Protein AF-A0A967HHX7-F1 (afdb_monomer_lite)

Secondary structure (DSSP, 8-state):
--HHHHHHHTT-------S-TTSHHHHHHHHSPP-----------GGGHHHHHHHHHHHHHHHHHHHHHTT--GGG--------B--TT-SS-B-

Radius of gyration: 21.11 Å; chains: 1; bounding box: 44×31×55 Å

pLDDT: mean 91.85, std 4.45, range [67.19, 97.0]

Structure (mmCIF, N/CA/C/O backbone):
data_AF-A0A967HHX7-F1
#
_entry.id   AF-A0A967HHX7-F1
#
loop_
_atom_site.group_PDB
_atom_site.id
_atom_site.type_symbol
_atom_site.label_atom_id
_atom_site.label_alt_id
_atom_site.label_comp_id
_atom_site.label_asym_id
_atom_site.label_entity_id
_atom_site.label_seq_id
_atom_site.pdbx_PDB_ins_code
_atom_site.Cartn_x
_atom_site.Cartn_y
_atom_site.Cartn_z
_atom_site.occupancy
_atom_site.B_iso_or_equiv
_atom_site.auth_seq_id
_atom_site.auth_comp_id
_atom_site.auth_asym_id
_atom_site.auth_atom_id
_atom_site.pdbx_PDB_model_num
ATOM 1 N N . LEU A 1 1 ? -13.422 10.223 26.405 1.00 67.19 1 LEU A N 1
ATOM 2 C CA . LEU A 1 1 ? -14.355 11.160 27.074 1.00 67.19 1 LEU A CA 1
ATOM 3 C C . LEU A 1 1 ? -15.412 11.733 26.117 1.00 67.19 1 LEU A C 1
ATOM 5 O O . LEU A 1 1 ? -16.576 11.699 26.474 1.00 67.19 1 LEU A O 1
ATOM 9 N N . HIS A 1 2 ? -15.060 12.169 24.897 1.00 90.62 2 HIS A N 1
ATOM 10 C CA . HIS A 1 2 ? -16.014 12.809 23.958 1.00 90.62 2 HIS A CA 1
ATOM 11 C C . HIS A 1 2 ? -16.672 11.881 22.915 1.00 90.62 2 HIS A C 1
ATOM 13 O O . HIS A 1 2 ? -17.515 12.322 22.138 1.00 90.62 2 HIS A O 1
ATOM 19 N N . ALA A 1 3 ? -16.303 10.595 22.875 1.00 89.62 3 ALA A N 1
ATOM 20 C CA . ALA A 1 3 ? -16.700 9.684 21.794 1.00 89.62 3 ALA A CA 1
ATOM 21 C C . ALA A 1 3 ? -18.222 9.461 21.687 1.00 89.62 3 ALA A C 1
ATOM 23 O O . ALA A 1 3 ? -18.750 9.417 20.582 1.00 89.62 3 ALA A O 1
ATOM 24 N N . VAL A 1 4 ? -18.932 9.358 22.817 1.00 92.94 4 VAL A N 1
ATOM 25 C CA . VAL A 1 4 ? -20.390 9.116 22.841 1.00 92.94 4 VAL A CA 1
ATOM 26 C C . VAL A 1 4 ? -21.170 10.322 22.318 1.00 92.94 4 VAL A C 1
ATOM 28 O O . VAL A 1 4 ? -22.094 10.167 21.523 1.00 92.94 4 VAL A O 1
ATOM 31 N N . GLU A 1 5 ? -20.777 11.529 22.727 1.00 94.00 5 GLU A N 1
ATOM 32 C CA . GLU A 1 5 ? -21.407 12.764 22.257 1.00 94.00 5 GLU A CA 1
ATOM 33 C C . GLU A 1 5 ? -21.212 12.942 20.746 1.00 94.00 5 GLU A C 1
ATOM 35 O O . GLU A 1 5 ? -22.163 13.248 20.026 1.00 94.00 5 GLU A O 1
ATOM 40 N N . LEU A 1 6 ? -19.995 12.685 20.258 1.00 93.81 6 LEU A N 1
ATOM 41 C CA . LEU A 1 6 ? -19.687 12.734 18.833 1.00 93.81 6 LEU A CA 1
ATOM 42 C C . LEU A 1 6 ? -20.493 11.694 18.042 1.00 93.81 6 LEU A C 1
ATOM 44 O O . LEU A 1 6 ? -21.076 12.030 17.015 1.00 93.81 6 LEU A O 1
ATOM 48 N N . ALA A 1 7 ? -20.577 10.456 18.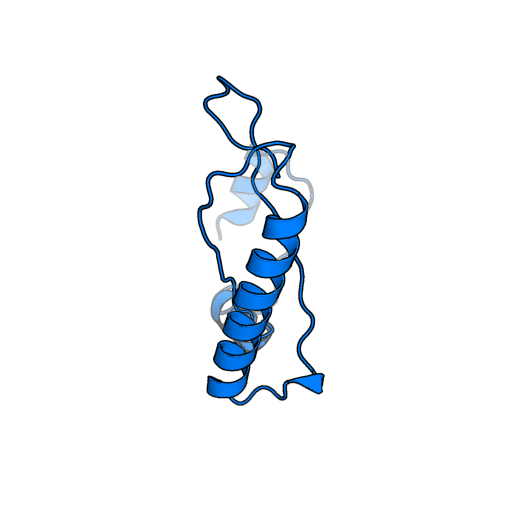537 1.00 95.00 7 ALA A N 1
ATOM 49 C CA . ALA A 1 7 ? -21.333 9.389 17.886 1.00 95.00 7 ALA A CA 1
ATOM 50 C C . ALA A 1 7 ? -22.817 9.738 17.725 1.00 95.00 7 ALA A C 1
ATOM 52 O O . ALA A 1 7 ? -23.374 9.547 16.647 1.00 95.00 7 ALA A O 1
ATOM 53 N N . SER A 1 8 ? -23.429 10.317 18.762 1.00 93.94 8 SER A N 1
ATOM 54 C CA . SER A 1 8 ? -24.824 10.767 18.726 1.00 93.94 8 SER A CA 1
ATOM 55 C C . SER A 1 8 ? -25.060 11.822 17.638 1.00 93.94 8 SER A C 1
ATOM 57 O O . SER A 1 8 ? -25.974 11.685 16.827 1.00 93.94 8 SER A O 1
ATOM 59 N N . ARG A 1 9 ? -24.182 12.833 17.544 1.00 95.56 9 ARG A N 1
ATOM 60 C CA . ARG A 1 9 ? -24.275 13.888 16.516 1.00 95.56 9 ARG A CA 1
ATOM 61 C C . ARG A 1 9 ? -24.077 13.363 15.091 1.00 95.56 9 ARG A C 1
ATOM 63 O O . ARG A 1 9 ? -24.609 13.950 14.156 1.00 95.56 9 ARG A O 1
ATOM 70 N N . LEU A 1 10 ? -23.312 12.283 14.930 1.00 96.06 10 LEU A N 1
ATOM 71 C CA . LEU A 1 10 ? -23.022 11.658 13.637 1.00 96.06 10 LEU A CA 1
ATOM 72 C C . LEU A 1 10 ? -24.001 10.530 13.264 1.00 96.06 10 LEU A C 1
ATOM 74 O O . LEU A 1 10 ? -23.853 9.937 12.200 1.00 96.06 10 LEU A O 1
ATOM 78 N N . GLY A 1 11 ? -24.977 10.201 14.120 1.00 95.88 11 GLY A N 1
ATOM 79 C CA . GLY A 1 11 ? -25.890 9.075 13.887 1.00 95.88 11 GLY A CA 1
ATOM 80 C C . GLY A 1 11 ? -25.209 7.699 13.942 1.00 95.88 11 GLY A C 1
ATOM 81 O O . GLY A 1 11 ? -25.716 6.730 13.381 1.00 95.88 11 GLY A O 1
ATOM 82 N N . VAL A 1 12 ? -24.055 7.595 14.607 1.00 97.00 12 VAL A N 1
ATOM 83 C CA . VAL A 1 12 ? -23.301 6.345 14.760 1.00 97.00 12 VAL A CA 1
ATOM 84 C C . VAL A 1 12 ? -23.900 5.521 15.899 1.00 97.00 12 VAL A C 1
ATOM 86 O O . VAL A 1 12 ? -23.934 5.955 17.048 1.00 97.00 12 VAL A O 1
ATOM 89 N N . SER A 1 13 ? -24.340 4.301 15.593 1.00 94.62 13 SER A N 1
ATOM 90 C CA . SER A 1 13 ? -25.020 3.409 16.545 1.00 94.62 13 SER A CA 1
ATOM 91 C C . SER A 1 13 ? -24.086 2.499 17.347 1.00 94.62 13 SER A C 1
ATOM 93 O O . SER A 1 13 ? -24.514 1.879 18.321 1.00 94.62 13 SER A O 1
ATOM 95 N N . ARG A 1 14 ? -22.811 2.394 16.955 1.00 94.50 14 ARG A N 1
ATOM 96 C CA . ARG A 1 14 ? -21.827 1.525 17.607 1.00 94.50 14 ARG A CA 1
ATOM 97 C C . ARG A 1 14 ? -20.464 2.200 17.688 1.00 94.50 14 ARG A C 1
ATOM 99 O O . ARG A 1 14 ? -19.946 2.693 16.693 1.00 94.50 14 ARG A O 1
ATOM 106 N N . LEU A 1 15 ? -19.866 2.137 18.873 1.00 92.88 15 LEU A N 1
ATOM 107 C CA . LEU A 1 15 ? -18.493 2.548 19.141 1.00 92.88 15 LEU A CA 1
ATOM 108 C C . LEU A 1 15 ? -17.666 1.328 19.545 1.00 92.88 15 LEU A C 1
ATOM 110 O O . LEU A 1 15 ? -18.121 0.514 20.347 1.00 92.88 15 LEU A O 1
ATOM 114 N N . LEU A 1 16 ? -16.451 1.221 19.009 1.00 92.88 16 LEU A N 1
ATOM 115 C CA . LEU A 1 16 ? -15.459 0.237 19.431 1.00 92.88 16 LEU A CA 1
ATOM 116 C C . LEU A 1 16 ? -14.335 0.975 20.159 1.00 92.88 16 LEU A C 1
ATOM 118 O O . LEU A 1 16 ? -13.672 1.829 19.575 1.00 92.88 16 LEU A O 1
ATOM 122 N N . VAL A 1 17 ? -14.163 0.676 21.447 1.00 92.25 17 VAL A N 1
ATOM 123 C CA . VAL A 1 17 ? -13.142 1.290 22.305 1.00 92.25 17 VAL A CA 1
ATOM 124 C C . VAL A 1 17 ? -12.167 0.190 22.724 1.00 92.25 17 VAL A C 1
ATOM 126 O O . VAL A 1 17 ? -12.588 -0.727 23.431 1.00 92.25 17 VAL A O 1
ATOM 129 N N . PRO A 1 18 ? -10.899 0.224 22.277 1.00 90.56 18 PRO A N 1
ATOM 130 C CA . PRO A 1 18 ? -9.905 -0.751 22.711 1.00 90.56 18 PRO A CA 1
ATOM 131 C C . PRO A 1 18 ? -9.563 -0.549 24.200 1.00 90.56 18 PRO A C 1
ATOM 133 O O . PRO A 1 18 ? -9.763 0.556 24.708 1.00 90.56 18 PRO A O 1
ATOM 136 N N . PRO A 1 19 ? -9.037 -1.575 24.897 1.00 89.81 19 PRO A N 1
ATOM 137 C CA . PRO A 1 19 ? -8.691 -1.489 26.320 1.00 89.81 19 PRO A CA 1
ATOM 138 C C . PRO A 1 19 ? -7.743 -0.330 26.659 1.00 89.81 19 PRO A C 1
ATOM 140 O O . PRO A 1 19 ? -7.972 0.377 27.638 1.00 89.81 19 PRO A O 1
ATOM 143 N N . ASP A 1 20 ? -6.751 -0.078 25.796 1.00 89.81 20 ASP A N 1
ATOM 144 C CA . ASP A 1 20 ? -5.726 0.954 25.985 1.00 89.81 20 ASP A CA 1
ATOM 145 C C . ASP A 1 20 ? -5.769 2.008 24.859 1.00 89.81 20 ASP A C 1
ATOM 147 O O . ASP A 1 20 ? -4.887 2.075 23.996 1.00 89.81 20 ASP A O 1
ATOM 151 N N . PRO A 1 21 ? -6.797 2.876 24.823 1.00 85.19 21 PRO A N 1
ATOM 152 C CA . PRO A 1 21 ? -7.020 3.786 23.699 1.00 85.19 21 PRO A CA 1
ATOM 153 C C . PRO A 1 21 ? -5.944 4.875 23.575 1.00 85.19 21 PRO A C 1
ATOM 155 O O . PRO A 1 21 ? -5.783 5.450 22.503 1.00 85.19 21 PRO A O 1
ATOM 158 N N . GLY A 1 22 ? -5.197 5.155 24.649 1.00 91.44 22 GLY A N 1
ATOM 159 C CA . GLY A 1 22 ? -4.125 6.154 24.656 1.00 91.44 22 GLY A CA 1
ATOM 160 C C . GLY A 1 22 ? -2.830 5.711 23.968 1.00 91.44 22 GLY A C 1
ATOM 161 O O . GLY A 1 22 ? -2.033 6.565 23.596 1.00 91.44 22 GLY A O 1
ATOM 162 N N . VAL A 1 23 ? -2.617 4.404 23.777 1.00 93.81 23 VAL A N 1
ATOM 163 C CA . VAL A 1 23 ? -1.376 3.847 23.192 1.00 93.81 23 VAL A CA 1
ATOM 164 C C . VAL A 1 23 ? -1.603 3.162 21.846 1.00 93.81 23 VAL A C 1
ATOM 166 O O . VAL A 1 23 ? -0.677 2.583 21.280 1.00 93.81 23 VAL A O 1
ATOM 169 N N . LEU A 1 24 ? -2.821 3.247 21.304 1.00 91.69 24 LEU A N 1
ATOM 170 C CA . LEU A 1 24 ? -3.214 2.532 20.092 1.00 91.69 24 LEU A CA 1
ATOM 171 C C . LEU A 1 24 ? -2.290 2.823 18.897 1.00 91.69 24 LEU A C 1
ATOM 173 O O . LEU A 1 24 ? -1.974 1.909 18.144 1.00 91.69 24 LEU A O 1
ATOM 177 N N . SER A 1 25 ? -1.803 4.058 18.743 1.00 92.56 25 SER A N 1
ATOM 178 C CA . SER A 1 25 ? -0.881 4.417 17.655 1.00 92.56 25 SER A CA 1
ATOM 179 C C . SER A 1 25 ? 0.480 3.726 17.775 1.00 92.56 25 SER A C 1
ATOM 181 O O . SER A 1 25 ? 1.024 3.263 16.776 1.00 92.56 25 SER A O 1
ATOM 183 N N . ALA A 1 26 ? 1.020 3.621 18.993 1.00 93.94 26 ALA A N 1
ATOM 184 C CA . ALA A 1 26 ? 2.274 2.909 19.236 1.00 93.94 26 ALA A CA 1
ATOM 185 C C . ALA A 1 26 ? 2.101 1.405 19.000 1.00 93.94 26 ALA A C 1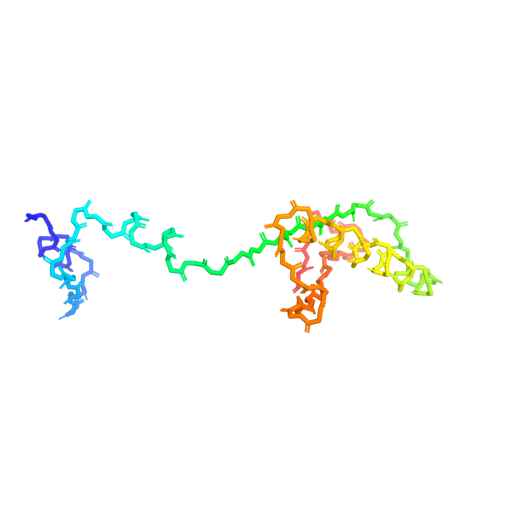
ATOM 187 O O . ALA A 1 26 ? 2.959 0.773 18.389 1.00 93.94 26 ALA A O 1
ATOM 188 N N . TYR A 1 27 ? 0.961 0.851 19.424 1.00 93.38 27 TYR A N 1
ATOM 189 C CA . TYR A 1 27 ? 0.609 -0.533 19.131 1.00 93.38 27 TYR A CA 1
ATOM 190 C C . TYR A 1 27 ? 0.509 -0.783 17.621 1.00 93.38 27 TYR A C 1
ATOM 192 O O . TYR A 1 27 ? 1.107 -1.730 17.127 1.00 93.38 27 TYR A O 1
ATOM 200 N N . GLY A 1 28 ? -0.167 0.095 16.872 1.00 92.94 28 GLY A N 1
ATOM 201 C CA . GLY A 1 28 ? -0.276 -0.005 15.414 1.00 92.94 28 GLY A CA 1
ATOM 202 C C . GLY A 1 28 ? 1.081 0.007 14.710 1.00 92.94 28 GLY A C 1
ATOM 203 O O . GLY A 1 28 ? 1.296 -0.783 13.801 1.00 92.94 28 GLY A O 1
ATOM 204 N N . MET A 1 29 ? 2.018 0.838 15.172 1.00 92.56 29 MET A N 1
ATOM 205 C CA . MET A 1 29 ? 3.391 0.847 14.659 1.00 92.56 29 MET A CA 1
ATOM 206 C C . MET A 1 29 ? 4.129 -0.466 14.958 1.00 92.56 29 MET A C 1
ATOM 208 O O . MET A 1 29 ? 4.842 -0.964 14.097 1.00 92.56 29 MET A O 1
ATOM 212 N N . LEU A 1 30 ? 3.943 -1.034 16.155 1.00 93.12 30 LEU A N 1
ATOM 213 C CA . LEU A 1 30 ? 4.572 -2.293 16.565 1.00 93.12 30 LEU A CA 1
ATOM 214 C C . LEU A 1 30 ? 4.097 -3.486 15.722 1.00 93.12 30 LEU A C 1
ATOM 216 O O . LEU A 1 30 ? 4.889 -4.371 15.420 1.00 93.12 30 LEU A O 1
ATOM 220 N N . VAL A 1 31 ? 2.803 -3.533 15.390 1.00 93.44 31 VAL A N 1
ATOM 221 C CA . VAL A 1 31 ? 2.200 -4.667 14.667 1.00 93.44 31 VAL A CA 1
ATOM 222 C C . VAL A 1 31 ? 2.127 -4.467 13.153 1.00 93.44 31 VAL A C 1
ATOM 224 O O . VAL A 1 31 ? 1.686 -5.370 12.443 1.00 93.44 31 VAL A O 1
ATOM 227 N N . SER A 1 32 ? 2.505 -3.290 12.650 1.00 93.38 32 SER A N 1
ATOM 228 C CA . SER A 1 32 ? 2.488 -3.015 11.216 1.00 93.38 32 SER A CA 1
ATOM 229 C C . SER A 1 32 ? 3.587 -3.814 10.519 1.00 93.38 32 SER A C 1
ATOM 231 O O . SER A 1 32 ? 4.733 -3.776 10.971 1.00 93.38 32 SER A O 1
ATOM 233 N N . PRO A 1 33 ? 3.288 -4.480 9.391 1.00 90.00 33 PRO A N 1
ATOM 234 C CA . PRO A 1 33 ? 4.335 -5.051 8.562 1.00 90.00 33 PRO A CA 1
ATOM 235 C C . PRO A 1 33 ? 5.237 -3.940 8.012 1.00 90.00 33 PRO A C 1
ATOM 237 O O . PRO A 1 33 ? 4.805 -2.793 7.832 1.00 90.00 33 PRO A O 1
ATOM 240 N N . VAL A 1 34 ? 6.488 -4.297 7.725 1.00 90.94 34 VAL A N 1
ATOM 241 C CA . VAL A 1 34 ? 7.407 -3.433 6.982 1.00 90.94 34 VAL A CA 1
ATOM 242 C C . VAL A 1 34 ? 6.898 -3.324 5.548 1.00 90.94 34 VAL A C 1
ATOM 244 O O . VAL A 1 34 ? 6.568 -4.326 4.919 1.00 90.94 34 VAL A O 1
ATOM 247 N N . ARG A 1 35 ? 6.818 -2.098 5.033 1.00 93.38 35 ARG A N 1
ATOM 248 C CA . ARG A 1 35 ? 6.360 -1.813 3.674 1.00 93.38 35 ARG A CA 1
ATOM 249 C C . ARG A 1 35 ? 7.220 -0.721 3.055 1.00 93.38 35 ARG A C 1
ATOM 251 O O . ARG A 1 35 ? 7.535 0.272 3.715 1.00 93.38 35 ARG A O 1
ATOM 258 N N . LYS A 1 36 ? 7.547 -0.884 1.773 1.00 94.25 36 LYS A N 1
ATOM 259 C CA . LYS A 1 36 ? 8.224 0.123 0.950 1.00 94.25 36 LYS A CA 1
ATOM 260 C C . LYS A 1 36 ? 7.407 0.410 -0.294 1.00 94.25 36 LYS A C 1
ATOM 262 O O . LYS A 1 36 ? 7.138 -0.492 -1.076 1.00 94.25 36 LYS A O 1
ATOM 267 N N . ASP A 1 37 ? 7.049 1.677 -0.465 1.00 95.25 37 ASP A N 1
ATOM 268 C CA . ASP A 1 37 ? 6.423 2.169 -1.685 1.00 95.25 37 ASP A CA 1
ATOM 269 C C . ASP A 1 37 ? 7.481 2.922 -2.500 1.00 95.25 37 ASP A C 1
ATOM 271 O O . ASP A 1 37 ? 8.052 3.913 -2.039 1.00 95.25 37 ASP A O 1
ATOM 275 N N . VAL A 1 38 ? 7.739 2.442 -3.714 1.00 95.69 38 VAL A N 1
ATOM 276 C CA . VAL A 1 38 ? 8.605 3.093 -4.704 1.00 95.69 38 VAL A CA 1
ATOM 277 C C . VAL A 1 38 ? 7.754 3.511 -5.894 1.00 95.69 38 VAL A C 1
ATOM 279 O O . VAL A 1 38 ? 6.812 2.819 -6.275 1.00 95.69 38 VAL A O 1
ATOM 282 N N . SER A 1 39 ? 8.045 4.672 -6.472 1.00 96.12 39 SER A N 1
ATOM 283 C CA . SER A 1 39 ? 7.263 5.199 -7.590 1.00 96.12 39 SER A CA 1
ATOM 284 C C . SER A 1 39 ? 8.140 5.982 -8.551 1.00 96.12 39 SER A C 1
ATOM 286 O O . SER A 1 39 ? 9.154 6.568 -8.165 1.00 96.12 39 SER A O 1
ATOM 288 N N . ARG A 1 40 ? 7.743 5.992 -9.825 1.00 96.00 40 ARG A N 1
ATOM 289 C CA . ARG A 1 40 ? 8.439 6.731 -10.873 1.00 96.00 40 ARG A CA 1
ATOM 290 C C . ARG A 1 40 ? 7.451 7.301 -11.876 1.00 96.00 40 ARG A C 1
ATOM 292 O O . ARG A 1 40 ? 6.645 6.576 -12.447 1.00 96.00 40 ARG A O 1
ATOM 299 N N . THR A 1 41 ? 7.572 8.597 -12.140 1.00 95.12 41 THR A N 1
ATOM 300 C CA . THR A 1 41 ? 6.802 9.262 -13.191 1.00 95.12 41 THR A CA 1
ATOM 301 C C . THR A 1 41 ? 7.410 8.964 -14.557 1.00 95.12 41 THR A C 1
ATOM 303 O O . THR A 1 41 ? 8.591 9.228 -14.788 1.00 95.12 41 THR A O 1
ATOM 306 N N . VAL A 1 42 ? 6.591 8.468 -15.483 1.00 93.00 42 VAL A N 1
ATOM 307 C CA . VAL A 1 42 ? 6.983 8.187 -16.869 1.00 93.00 42 VAL A CA 1
ATOM 308 C C . VAL A 1 42 ? 5.979 8.796 -17.844 1.00 93.00 42 VAL A C 1
ATOM 310 O O . VAL A 1 42 ? 4.796 8.924 -17.538 1.00 93.00 42 VAL A O 1
ATOM 313 N N . LEU A 1 43 ? 6.451 9.192 -19.027 1.00 91.38 43 LEU A N 1
ATOM 314 C CA . LEU A 1 43 ? 5.593 9.621 -20.129 1.00 91.38 43 LEU A CA 1
ATOM 315 C C . LEU A 1 43 ? 5.598 8.525 -21.192 1.00 91.38 43 LEU A C 1
ATOM 317 O O . LEU A 1 43 ? 6.523 8.458 -21.999 1.00 91.38 43 LEU A O 1
ATOM 321 N N . LEU A 1 44 ? 4.582 7.667 -21.150 1.00 90.25 44 LEU A N 1
ATOM 322 C CA . LEU A 1 44 ? 4.413 6.533 -22.056 1.00 90.25 44 LEU A CA 1
ATOM 323 C C . LEU A 1 44 ? 3.072 6.656 -22.785 1.00 90.25 44 LEU A C 1
ATOM 325 O O . LEU A 1 44 ? 2.063 7.044 -22.190 1.00 90.25 44 LEU A O 1
ATOM 329 N N . GLY A 1 45 ? 3.077 6.375 -24.085 1.00 88.06 45 GLY A N 1
ATOM 330 C CA . GLY A 1 45 ? 1.874 6.252 -24.901 1.00 88.06 45 GLY A CA 1
ATOM 331 C C . GLY A 1 45 ? 1.407 4.797 -25.031 1.00 88.06 45 GLY A C 1
ATOM 332 O O . GLY A 1 45 ? 2.071 3.885 -24.543 1.00 88.06 45 GLY A O 1
ATOM 333 N N . PRO A 1 46 ? 0.286 4.550 -25.731 1.00 81.88 46 PRO A N 1
ATOM 334 C CA . PRO A 1 46 ? -0.227 3.195 -25.966 1.00 81.88 46 PRO A CA 1
ATOM 335 C C . PRO A 1 46 ? 0.780 2.250 -26.641 1.00 81.88 46 PRO A C 1
ATOM 337 O O . PRO A 1 46 ? 0.784 1.055 -26.363 1.00 81.88 46 PRO A O 1
ATOM 340 N N . ASP A 1 47 ? 1.653 2.789 -27.495 1.00 85.50 47 ASP A N 1
ATOM 341 C CA . ASP A 1 47 ? 2.654 2.011 -28.237 1.00 85.50 47 ASP A CA 1
ATOM 342 C C . ASP A 1 47 ? 3.906 1.682 -27.400 1.00 85.50 47 ASP A C 1
ATOM 344 O O . ASP A 1 47 ? 4.735 0.870 -27.805 1.00 85.50 47 ASP A O 1
ATOM 348 N N . ASP A 1 48 ? 4.047 2.285 -26.214 1.00 85.50 48 ASP A N 1
ATOM 349 C CA . ASP A 1 48 ? 5.171 2.066 -25.301 1.00 85.50 48 ASP A CA 1
ATOM 350 C C . ASP A 1 48 ? 4.924 0.904 -24.323 1.00 85.50 48 ASP A C 1
ATOM 352 O O . ASP A 1 48 ? 5.692 0.745 -23.375 1.00 85.50 48 ASP A O 1
ATOM 356 N N . ALA A 1 49 ? 3.880 0.089 -24.521 1.00 75.88 49 ALA A N 1
ATOM 357 C CA . ALA A 1 49 ? 3.526 -0.999 -23.606 1.00 75.88 49 ALA A CA 1
ATOM 358 C C . ALA A 1 49 ? 4.729 -1.870 -23.176 1.00 75.88 49 ALA A C 1
ATOM 360 O O . ALA A 1 49 ? 4.887 -2.066 -21.979 1.00 75.88 49 ALA A O 1
ATOM 361 N N . PRO A 1 50 ? 5.671 -2.281 -24.053 1.00 82.38 50 PRO A N 1
ATOM 362 C CA . PRO A 1 50 ? 6.834 -3.068 -23.622 1.00 82.38 50 PRO A CA 1
ATOM 363 C C . PRO A 1 50 ? 7.779 -2.351 -22.641 1.00 82.38 50 PRO A C 1
ATOM 365 O O . PRO A 1 50 ? 8.589 -2.991 -21.979 1.00 82.38 50 PRO A O 1
ATOM 368 N N . ARG A 1 51 ? 7.727 -1.016 -22.562 1.00 87.81 51 ARG A N 1
ATOM 369 C CA . ARG A 1 51 ? 8.577 -0.217 -21.668 1.00 87.81 51 ARG A CA 1
ATOM 370 C C . ARG A 1 51 ? 8.023 -0.146 -20.251 1.00 87.81 51 ARG A C 1
ATOM 372 O O . ARG A 1 51 ? 8.794 0.176 -19.352 1.00 87.81 51 ARG A O 1
ATOM 379 N N . ILE A 1 52 ? 6.728 -0.411 -20.043 1.00 91.38 52 ILE A N 1
ATOM 380 C CA . ILE A 1 52 ? 6.153 -0.394 -18.693 1.00 91.38 52 ILE A CA 1
ATOM 381 C C . ILE A 1 52 ? 6.696 -1.555 -17.861 1.00 91.38 52 ILE A C 1
ATOM 383 O O . ILE A 1 52 ? 7.087 -1.334 -16.721 1.00 91.38 52 ILE A O 1
ATOM 387 N N . ASP A 1 53 ? 6.836 -2.738 -18.465 1.00 91.56 53 ASP A N 1
ATOM 388 C CA . ASP A 1 53 ? 7.354 -3.933 -17.795 1.00 91.56 53 ASP A CA 1
ATOM 389 C C . ASP A 1 53 ? 8.784 -3.696 -17.300 1.00 91.56 53 ASP A C 1
ATOM 391 O O . ASP A 1 53 ? 9.095 -3.944 -16.142 1.00 91.56 53 ASP A O 1
ATOM 395 N N . THR A 1 54 ? 9.633 -3.073 -18.127 1.00 93.50 54 THR A N 1
ATOM 396 C CA . THR A 1 54 ? 10.991 -2.685 -17.711 1.00 93.50 54 THR A CA 1
ATOM 397 C C . THR A 1 54 ? 10.981 -1.700 -16.540 1.00 93.50 54 THR A C 1
ATOM 399 O O . THR A 1 54 ? 11.796 -1.811 -15.629 1.00 93.50 54 THR A O 1
ATOM 402 N N . VAL A 1 55 ? 10.062 -0.728 -16.536 1.00 95.25 55 VAL A N 1
ATOM 403 C CA . VAL A 1 55 ? 9.940 0.224 -15.421 1.00 95.25 55 VAL A CA 1
ATOM 404 C C . VAL A 1 55 ? 9.497 -0.491 -14.145 1.00 95.25 55 VAL A C 1
ATOM 406 O O . VAL A 1 55 ? 10.025 -0.182 -13.076 1.00 95.25 55 VAL A O 1
ATOM 409 N N . TYR A 1 56 ? 8.571 -1.445 -14.244 1.00 95.12 56 TYR A N 1
ATOM 410 C CA . TYR A 1 56 ? 8.143 -2.249 -13.106 1.00 95.12 56 TYR A CA 1
ATOM 411 C C . TYR A 1 56 ? 9.259 -3.138 -12.565 1.00 95.12 56 TYR A C 1
ATOM 413 O O . TYR A 1 56 ? 9.485 -3.111 -11.360 1.00 95.12 56 TYR A O 1
ATOM 421 N N . ASP A 1 57 ? 10.006 -3.832 -13.423 1.00 95.00 57 ASP A N 1
ATOM 422 C CA . ASP A 1 57 ? 11.142 -4.666 -13.012 1.00 95.00 57 ASP A CA 1
ATOM 423 C C . ASP A 1 57 ? 12.212 -3.841 -12.277 1.00 95.00 57 ASP A C 1
ATOM 425 O O . ASP A 1 57 ? 12.768 -4.257 -11.255 1.00 95.00 57 ASP A O 1
ATOM 429 N N . GLU A 1 58 ? 12.494 -2.631 -12.769 1.00 95.81 58 GLU A N 1
ATOM 430 C CA . GLU A 1 58 ? 13.437 -1.718 -12.127 1.00 95.81 58 GLU A CA 1
ATOM 431 C C . GLU A 1 58 ? 12.947 -1.242 -10.751 1.00 95.81 58 GLU A C 1
ATOM 433 O O . GLU A 1 58 ? 13.739 -1.212 -9.801 1.00 95.81 58 GLU A O 1
ATOM 438 N N . LEU A 1 59 ? 11.662 -0.885 -10.637 1.00 96.75 59 LEU A N 1
ATOM 439 C CA . LEU A 1 59 ? 11.035 -0.481 -9.377 1.00 96.75 59 LEU A CA 1
ATOM 440 C C . LEU A 1 59 ? 10.976 -1.642 -8.382 1.00 96.75 59 LEU A C 1
ATOM 442 O O . LEU A 1 59 ? 11.314 -1.464 -7.216 1.00 96.75 59 LEU A O 1
ATOM 446 N N . GLU A 1 60 ? 10.622 -2.843 -8.828 1.00 95.62 60 GLU A N 1
ATOM 447 C CA . GLU A 1 60 ? 10.623 -4.036 -7.987 1.00 95.62 60 GLU A CA 1
ATOM 448 C C . GLU A 1 60 ? 12.025 -4.319 -7.437 1.00 95.62 60 GLU A C 1
ATOM 450 O O . GLU A 1 60 ? 12.196 -4.528 -6.234 1.00 95.62 60 GLU A O 1
ATOM 455 N N . GLY A 1 61 ? 13.052 -4.250 -8.286 1.00 94.62 61 GLY A N 1
ATOM 456 C CA . GLY A 1 61 ? 14.434 -4.402 -7.844 1.00 94.62 61 GLY A CA 1
ATOM 457 C C . GLY A 1 61 ? 14.853 -3.335 -6.825 1.00 94.62 61 GLY A C 1
ATOM 458 O O . GLY A 1 61 ? 15.598 -3.632 -5.891 1.00 94.62 61 GLY A O 1
ATOM 459 N N . GLU A 1 62 ? 14.393 -2.093 -6.983 1.00 95.25 62 GLU A N 1
ATOM 460 C CA . GLU A 1 62 ? 14.629 -1.014 -6.018 1.00 95.25 62 GLU A CA 1
ATOM 461 C C . GLU A 1 62 ? 13.938 -1.285 -4.677 1.00 95.25 62 GLU A C 1
ATOM 463 O O . GLU A 1 62 ? 14.586 -1.196 -3.632 1.00 95.25 62 GLU A O 1
ATOM 468 N N . ALA A 1 63 ? 12.665 -1.687 -4.703 1.00 94.88 63 ALA A N 1
ATOM 469 C CA . ALA A 1 63 ? 11.898 -2.028 -3.511 1.00 94.88 63 ALA A CA 1
ATOM 470 C C . ALA A 1 63 ? 12.526 -3.198 -2.744 1.00 94.88 63 ALA A C 1
ATOM 472 O O . ALA A 1 63 ? 12.708 -3.103 -1.531 1.00 94.88 63 ALA A O 1
ATOM 473 N N . ARG A 1 64 ? 12.927 -4.271 -3.440 1.00 94.31 64 ARG A N 1
ATOM 474 C CA . ARG A 1 64 ? 13.576 -5.437 -2.818 1.00 94.31 64 ARG A CA 1
ATOM 475 C C . ARG A 1 64 ? 14.892 -5.058 -2.141 1.00 94.31 64 ARG A C 1
ATOM 477 O O . ARG A 1 64 ? 15.078 -5.387 -0.975 1.00 94.31 64 ARG A O 1
ATOM 484 N N . ARG A 1 65 ? 15.752 -4.272 -2.800 1.00 93.94 65 ARG A N 1
ATOM 485 C CA . ARG A 1 65 ? 16.992 -3.762 -2.179 1.00 93.94 65 ARG A CA 1
ATOM 486 C C . ARG A 1 65 ? 16.718 -2.875 -0.962 1.00 93.94 65 ARG A C 1
ATOM 488 O O . ARG A 1 65 ? 17.463 -2.924 0.014 1.00 93.94 65 ARG A O 1
ATOM 495 N N . ALA A 1 66 ? 15.661 -2.062 -1.005 1.00 93.69 66 ALA A N 1
ATOM 496 C CA . ALA A 1 66 ? 15.260 -1.247 0.138 1.00 93.69 66 ALA A CA 1
ATOM 497 C C . ALA A 1 66 ? 14.800 -2.119 1.320 1.00 93.69 66 ALA A C 1
ATOM 499 O O . ALA A 1 66 ? 15.205 -1.857 2.450 1.00 93.69 66 ALA A O 1
ATOM 500 N N . MET A 1 67 ? 14.026 -3.177 1.067 1.00 94.81 67 MET A N 1
ATOM 501 C CA . MET A 1 67 ? 13.602 -4.149 2.085 1.00 94.81 67 MET A CA 1
ATOM 502 C C . MET A 1 67 ? 14.791 -4.923 2.679 1.00 94.81 67 MET A C 1
ATOM 504 O O . MET A 1 67 ? 14.906 -5.024 3.900 1.00 94.81 67 MET A O 1
ATOM 508 N N . GLU A 1 68 ? 15.725 -5.385 1.842 1.00 93.56 68 GLU A N 1
ATOM 509 C CA . GLU A 1 68 ? 16.961 -6.055 2.281 1.00 93.56 68 GLU A CA 1
ATOM 510 C C . GLU A 1 68 ? 17.801 -5.161 3.204 1.00 93.56 68 GLU A C 1
ATOM 512 O O . GLU A 1 68 ? 18.352 -5.630 4.200 1.00 93.56 68 GLU A O 1
ATOM 517 N N . SER A 1 69 ? 17.868 -3.854 2.919 1.00 92.44 69 SER A N 1
ATOM 518 C CA . SER A 1 69 ? 18.598 -2.895 3.760 1.00 92.44 69 SER A CA 1
ATOM 519 C C . SER A 1 69 ? 18.000 -2.728 5.165 1.00 92.44 69 SER A C 1
ATOM 521 O O . SER A 1 69 ? 18.706 -2.319 6.087 1.00 92.44 69 SER A O 1
ATOM 523 N N . GLU A 1 70 ? 16.728 -3.094 5.344 1.00 90.69 70 GLU A N 1
ATOM 524 C CA . GLU A 1 70 ? 16.039 -3.128 6.640 1.00 90.69 70 GLU A CA 1
ATOM 525 C C . GLU A 1 70 ? 16.087 -4.509 7.307 1.00 90.69 70 GLU A C 1
ATOM 527 O O . GLU A 1 70 ? 15.524 -4.694 8.385 1.00 90.69 70 GLU A O 1
ATOM 532 N N . GLY A 1 71 ? 16.804 -5.463 6.705 1.00 91.75 71 GLY A N 1
ATOM 533 C CA . GLY A 1 71 ? 16.994 -6.807 7.241 1.00 91.75 71 GLY A CA 1
ATOM 534 C C . GLY A 1 71 ? 15.863 -7.782 6.919 1.00 91.75 71 GLY A C 1
ATOM 535 O O . GLY A 1 71 ? 15.780 -8.819 7.573 1.00 91.75 71 GLY A O 1
ATOM 536 N N . VAL A 1 72 ? 14.999 -7.468 5.947 1.00 92.56 72 VAL A N 1
ATOM 537 C CA . VAL A 1 72 ? 13.948 -8.382 5.476 1.00 92.56 72 VAL A CA 1
ATOM 538 C C . VAL A 1 72 ? 14.516 -9.310 4.401 1.00 92.56 72 VAL A C 1
ATOM 540 O O . VAL A 1 72 ? 15.187 -8.849 3.477 1.00 92.56 72 VAL A O 1
ATOM 543 N N . ASP A 1 73 ? 14.254 -10.614 4.508 1.00 88.81 73 ASP A N 1
ATOM 544 C CA . ASP A 1 73 ? 14.683 -11.590 3.503 1.00 88.81 73 ASP A CA 1
ATOM 545 C C . ASP A 1 73 ? 13.893 -11.398 2.200 1.00 88.81 73 ASP A C 1
ATOM 547 O O . ASP A 1 73 ? 12.666 -11.341 2.201 1.00 88.81 73 ASP A O 1
ATOM 551 N N . SER A 1 74 ? 14.596 -11.341 1.067 1.00 81.25 74 SER A N 1
ATOM 552 C CA . SER A 1 74 ? 14.005 -11.209 -0.272 1.00 81.25 74 SER A CA 1
ATOM 553 C C . SER A 1 74 ? 12.913 -12.241 -0.596 1.00 81.25 74 SER A C 1
ATOM 555 O O . SER A 1 74 ? 12.016 -11.945 -1.386 1.00 81.25 74 SER A O 1
ATOM 557 N N . THR A 1 75 ? 12.976 -13.435 0.002 1.00 85.81 75 THR A N 1
ATOM 558 C CA . THR A 1 75 ? 12.010 -14.526 -0.199 1.00 85.81 75 THR A CA 1
ATOM 559 C C . THR A 1 75 ? 10.695 -14.320 0.553 1.00 85.81 75 THR A C 1
ATOM 561 O O . THR A 1 75 ? 9.703 -14.965 0.221 1.00 85.81 75 THR A O 1
ATOM 564 N N . GLU A 1 76 ? 10.672 -13.398 1.516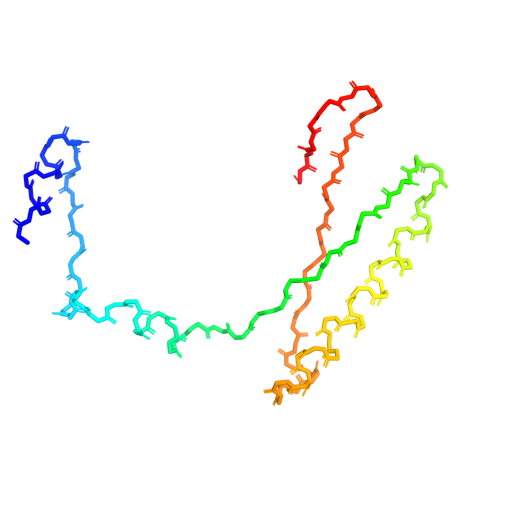 1.00 88.12 76 GLU A N 1
ATOM 565 C CA . GLU A 1 76 ? 9.497 -13.009 2.303 1.00 88.12 76 GLU A CA 1
ATOM 566 C C . GLU A 1 76 ? 8.841 -11.716 1.781 1.00 88.12 76 GLU A C 1
ATOM 568 O O . GLU A 1 76 ? 7.891 -11.213 2.380 1.00 88.12 76 GLU A O 1
ATOM 573 N N . VAL A 1 77 ? 9.349 -11.149 0.678 1.00 92.12 77 VAL A N 1
ATOM 574 C CA . VAL A 1 77 ? 8.841 -9.900 0.094 1.00 92.12 77 VAL A CA 1
ATOM 575 C C . VAL A 1 77 ? 7.840 -10.188 -1.025 1.00 92.12 77 VAL A C 1
ATOM 577 O O . VAL A 1 77 ? 8.227 -10.605 -2.124 1.00 92.12 77 VAL A O 1
ATOM 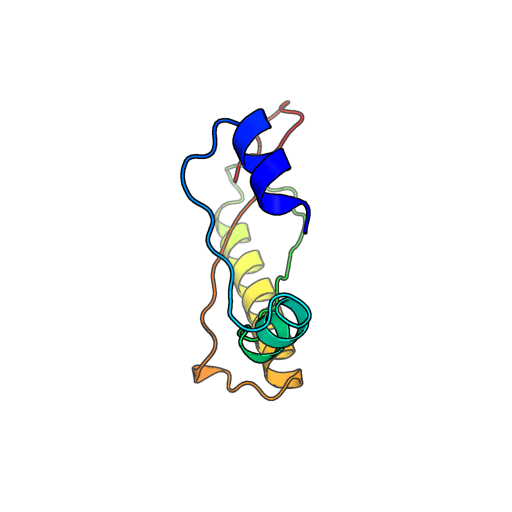580 N N . ASP A 1 78 ? 6.577 -9.861 -0.755 1.00 93.81 78 ASP A N 1
ATOM 581 C CA . ASP A 1 78 ? 5.512 -9.739 -1.752 1.00 93.81 78 ASP A CA 1
ATOM 582 C C . ASP A 1 78 ? 5.554 -8.362 -2.437 1.00 93.81 78 ASP A C 1
ATOM 584 O O . ASP A 1 78 ? 5.878 -7.346 -1.811 1.00 93.81 78 ASP A O 1
ATOM 588 N N . THR A 1 79 ? 5.223 -8.316 -3.729 1.00 93.25 79 THR A N 1
ATOM 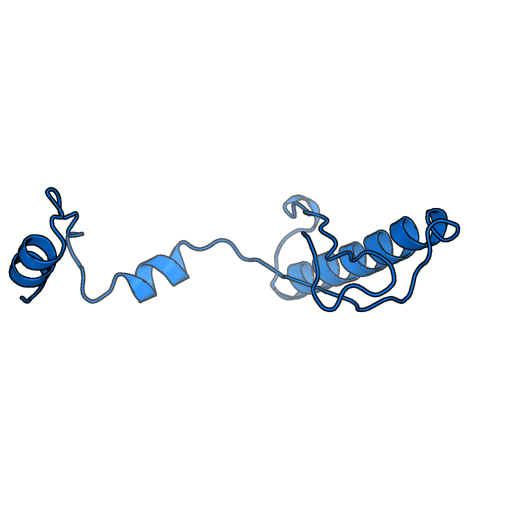589 C CA . THR A 1 79 ? 5.262 -7.096 -4.547 1.00 93.25 79 THR A CA 1
ATOM 590 C C . THR A 1 79 ? 3.921 -6.843 -5.233 1.00 93.25 79 THR A C 1
ATOM 592 O O . THR A 1 79 ? 3.373 -7.715 -5.901 1.00 93.25 79 THR A O 1
ATOM 595 N N . ASP A 1 80 ? 3.412 -5.614 -5.094 1.00 94.88 80 ASP A N 1
ATOM 596 C CA . ASP A 1 80 ? 2.204 -5.136 -5.771 1.00 94.88 80 ASP A CA 1
ATOM 597 C C . ASP A 1 80 ? 2.571 -4.044 -6.780 1.00 94.88 80 ASP A C 1
ATOM 599 O O . ASP A 1 80 ? 3.171 -3.025 -6.428 1.00 94.88 80 ASP A O 1
ATOM 603 N N . GLN A 1 81 ? 2.170 -4.227 -8.037 1.00 94.50 81 GLN A N 1
ATOM 604 C CA . GLN A 1 81 ? 2.391 -3.253 -9.105 1.00 94.50 81 GLN A CA 1
ATOM 605 C C . GLN A 1 81 ? 1.118 -2.444 -9.352 1.00 94.50 81 GLN A C 1
ATOM 607 O O . GLN A 1 81 ? 0.049 -3.004 -9.589 1.00 94.50 81 GLN A O 1
ATOM 612 N N . LEU A 1 82 ? 1.231 -1.116 -9.307 1.00 94.81 82 LEU A N 1
ATOM 613 C CA . LEU A 1 82 ? 0.136 -0.189 -9.599 1.00 94.81 82 LEU A CA 1
ATOM 614 C C . LEU A 1 82 ? 0.609 0.880 -10.586 1.00 94.81 82 LEU A C 1
ATOM 616 O O . LEU A 1 82 ? 1.799 1.192 -10.654 1.00 94.81 82 LEU A O 1
ATOM 620 N N . ALA A 1 83 ? -0.315 1.443 -11.358 1.00 93.62 83 ALA A N 1
ATOM 621 C CA . ALA A 1 83 ? -0.052 2.592 -12.214 1.00 93.62 83 ALA A CA 1
ATOM 622 C C . ALA A 1 83 ? -1.161 3.622 -12.067 1.00 93.62 83 ALA A C 1
ATOM 624 O O . ALA A 1 83 ? -2.339 3.292 -12.152 1.00 93.62 83 ALA A O 1
ATOM 625 N N . ASP A 1 84 ? -0.750 4.876 -11.936 1.00 94.00 84 ASP A N 1
ATOM 626 C CA . ASP A 1 84 ? -1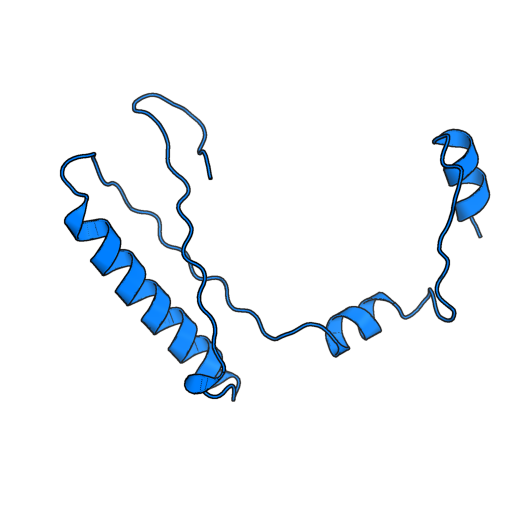.636 6.017 -12.084 1.00 94.00 84 ASP A CA 1
ATOM 627 C C . ASP A 1 84 ? -1.585 6.468 -13.557 1.00 94.00 84 ASP A C 1
ATOM 629 O O . ASP A 1 84 ? -0.554 6.935 -14.051 1.00 94.00 84 ASP A O 1
ATOM 633 N N . VAL A 1 85 ? -2.684 6.286 -14.294 1.00 93.00 85 VAL A N 1
ATOM 634 C CA . VAL A 1 85 ? -2.790 6.547 -15.741 1.00 93.00 85 VAL A CA 1
ATOM 635 C C . VAL A 1 85 ? -3.835 7.610 -16.054 1.00 93.00 85 VAL A C 1
ATOM 637 O O . VAL A 1 85 ? -4.775 7.832 -15.300 1.00 93.00 85 VAL A O 1
ATOM 640 N N . ARG A 1 86 ? -3.719 8.280 -17.203 1.00 92.75 86 ARG A N 1
ATOM 641 C CA . ARG A 1 86 ? -4.711 9.275 -17.636 1.00 92.75 86 ARG A CA 1
ATOM 642 C C . ARG A 1 86 ? -4.924 9.255 -19.139 1.00 92.75 86 ARG A C 1
ATOM 644 O O . ARG A 1 86 ? -3.991 9.005 -19.903 1.00 92.75 86 ARG A O 1
ATOM 651 N N . TYR A 1 87 ? -6.135 9.593 -19.573 1.00 91.62 87 TYR A N 1
ATOM 652 C CA . TYR A 1 87 ? -6.404 9.822 -20.988 1.00 91.62 87 TYR A CA 1
ATOM 653 C C . TYR A 1 87 ? -5.695 11.090 -21.479 1.00 91.62 87 TYR A C 1
ATOM 655 O O . TYR A 1 87 ? -5.415 12.030 -20.728 1.00 91.62 87 TYR A O 1
ATOM 663 N N . ARG A 1 88 ? -5.427 11.154 -22.785 1.00 89.38 88 ARG A N 1
ATOM 664 C CA . ARG A 1 88 ? -4.842 12.349 -23.399 1.00 89.38 88 ARG A CA 1
ATOM 665 C C . ARG A 1 88 ? -5.770 13.551 -23.199 1.00 89.38 88 ARG A C 1
ATOM 667 O O . ARG A 1 88 ? -6.925 13.517 -23.606 1.00 89.38 88 ARG A O 1
ATOM 674 N N . GLY A 1 89 ? -5.237 14.622 -22.612 1.00 90.56 89 GLY A N 1
ATOM 675 C CA . GLY A 1 89 ? -5.991 15.844 -22.311 1.00 90.56 89 GLY A CA 1
ATOM 676 C C . GLY A 1 89 ? -6.726 15.829 -20.965 1.00 90.56 89 GLY A C 1
ATOM 677 O O . GLY A 1 89 ? -7.320 16.840 -20.603 1.00 90.56 89 GLY A O 1
ATOM 678 N N . GLN A 1 90 ? -6.665 14.731 -20.208 1.00 94.19 90 GLN A N 1
ATOM 679 C CA . GLN A 1 90 ? -7.200 14.660 -18.850 1.00 94.19 90 GLN A CA 1
ATOM 680 C C . GLN A 1 90 ? -6.236 15.313 -17.849 1.00 94.19 90 GLN A C 1
ATOM 682 O O . GLN A 1 90 ? -5.018 15.166 -17.953 1.00 94.19 90 GLN A O 1
ATOM 687 N N . SER A 1 91 ? -6.788 16.032 -16.870 1.00 93.75 91 SER A N 1
ATOM 688 C CA . SER A 1 91 ? -6.024 16.764 -15.849 1.00 93.75 91 SER A CA 1
ATOM 689 C C . SER A 1 91 ? -5.816 15.997 -14.538 1.00 93.75 91 SER A C 1
ATOM 691 O O . SER A 1 91 ? -5.252 16.565 -13.610 1.00 93.75 91 SER A O 1
ATOM 693 N N . PHE A 1 92 ? -6.313 14.763 -14.437 1.00 91.69 92 PHE A N 1
ATOM 694 C CA . PHE A 1 92 ? -6.219 13.909 -13.251 1.00 91.69 92 PHE A CA 1
ATOM 695 C C . PHE A 1 92 ? -5.924 12.464 -13.649 1.00 91.69 92 PHE A C 1
ATOM 697 O O . PHE A 1 92 ? -6.217 12.060 -14.776 1.00 91.69 92 PHE A O 1
ATOM 704 N N . GLU A 1 93 ? -5.360 11.704 -12.724 1.00 91.25 93 GLU A N 1
ATOM 705 C CA . GLU A 1 93 ? -5.000 10.304 -12.893 1.00 91.25 93 GLU A CA 1
ATOM 706 C C . GLU A 1 93 ? -6.098 9.349 -12.390 1.00 91.25 93 GLU A C 1
ATOM 708 O O . GLU A 1 93 ? -6.950 9.699 -11.571 1.00 91.25 93 GLU A O 1
ATOM 713 N N . LEU A 1 94 ? -6.075 8.130 -12.919 1.00 91.06 94 LEU A N 1
ATOM 714 C CA . LEU A 1 94 ? -6.883 6.977 -12.541 1.00 91.06 94 LEU A CA 1
ATOM 715 C C . LEU A 1 94 ? -5.938 5.873 -12.072 1.00 91.06 94 LEU A C 1
ATOM 717 O O . LEU A 1 94 ? -4.894 5.684 -12.692 1.00 91.06 94 LEU A O 1
ATOM 721 N N . ARG A 1 95 ? -6.332 5.145 -11.031 1.00 84.25 95 ARG A N 1
ATOM 722 C CA . ARG A 1 95 ? -5.567 4.037 -10.454 1.00 84.25 95 ARG A CA 1
ATOM 723 C C . ARG A 1 95 ? -6.258 2.706 -10.701 1.00 84.25 95 ARG A C 1
ATOM 725 O O . ARG A 1 95 ? -7.510 2.696 -10.624 1.00 84.25 95 ARG A O 1
#

Foldseek 3Di:
DCPVVVCVVVVNPDDDDDPCNPCVVVVCVVPDDDDDDDDDDDDDDPVCVVVVVVVVVVRLVVRLVVCVVVVHDSVPDDDDDDDFDDDVPDPGTDD

Sequence (95 aa):
LHAVELASRLGVSRLLVPPDPGVLSAYGMLVSPVRKDVSRTVLLGPDDAPRIDTVYDELEGEARRAMESEGVDSTEVDTDQLADVRYRGQSFELR